Protein AF-F5L4N0-F1 (afdb_monomer_lite)

Foldseek 3Di:
DDDLVNLLVLLLVLLVQLVVLLVVDDLDPVPDDPVSVVSNVVSVVSNVVSVVVNVVVVVVDPDDDDPVSVVSVVVVVVCVVVSVVSVVSSVVSVVVVVVVVVVVVVVVVVVCVVVVVVVVPPPDDDPDD

Structure (mmCIF, N/CA/C/O backbone):
data_AF-F5L4N0-F1
#
_entry.id   AF-F5L4N0-F1
#
loop_
_atom_site.group_PDB
_atom_site.id
_atom_site.type_symbol
_atom_site.label_atom_id
_atom_site.label_alt_id
_atom_site.label_comp_id
_atom_site.label_asym_id
_atom_site.label_entity_id
_atom_site.label_seq_id
_atom_site.pdbx_PDB_ins_code
_atom_site.Cartn_x
_atom_site.Cartn_y
_atom_site.Cartn_z
_atom_site.occupancy
_atom_site.B_iso_or_equiv
_atom_site.auth_seq_id
_atom_site.auth_comp_id
_atom_site.auth_asym_id
_atom_site.auth_atom_id
_atom_site.pdbx_PDB_model_num
ATOM 1 N N . MET A 1 1 ? -17.301 14.533 11.222 1.00 64.00 1 MET A N 1
ATOM 2 C CA . MET A 1 1 ? -16.053 13.953 11.760 1.00 64.00 1 MET A CA 1
ATOM 3 C C . MET A 1 1 ? -16.085 12.481 11.392 1.00 64.00 1 MET A C 1
ATOM 5 O O . MET A 1 1 ? -17.089 11.857 11.709 1.00 64.00 1 MET A O 1
ATOM 9 N N . GLU A 1 2 ? -15.092 11.968 10.660 1.00 75.75 2 GLU A N 1
ATOM 10 C CA . GLU A 1 2 ? -15.005 10.523 10.372 1.00 75.75 2 GLU A CA 1
ATOM 11 C C . GLU A 1 2 ? -14.696 9.776 11.674 1.00 75.75 2 GLU A C 1
ATOM 13 O O . GLU A 1 2 ? -13.880 10.242 12.472 1.00 75.75 2 GLU A O 1
ATOM 18 N N . THR A 1 3 ? -15.352 8.642 11.911 1.00 87.38 3 THR A N 1
ATOM 19 C CA . THR A 1 3 ? -15.090 7.827 13.108 1.00 87.38 3 THR A CA 1
ATOM 20 C C . THR A 1 3 ? -13.859 6.940 12.912 1.00 87.38 3 THR A C 1
ATOM 22 O O . THR A 1 3 ? -13.486 6.598 11.787 1.00 87.38 3 THR A O 1
ATOM 25 N N . HIS A 1 4 ? -13.228 6.502 14.008 1.00 88.62 4 HIS A N 1
ATO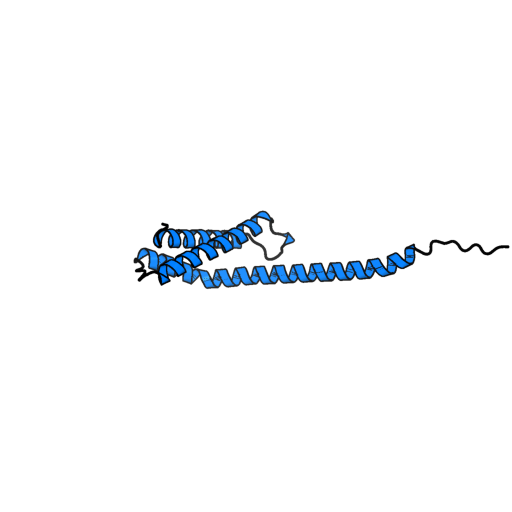M 26 C CA . HIS A 1 4 ? -12.106 5.559 13.925 1.00 88.62 4 HIS A CA 1
ATOM 27 C C . HIS A 1 4 ? -12.504 4.238 13.250 1.00 88.62 4 HIS A C 1
ATOM 29 O O . HIS A 1 4 ? -11.692 3.642 12.544 1.00 88.62 4 HIS A O 1
ATOM 35 N N . ARG A 1 5 ? -13.766 3.819 13.407 1.00 91.44 5 ARG A N 1
ATOM 36 C CA . ARG A 1 5 ? -14.333 2.634 12.754 1.00 91.44 5 ARG A CA 1
ATOM 37 C C . ARG A 1 5 ? -14.381 2.786 11.237 1.00 91.44 5 ARG A C 1
ATOM 39 O O . ARG A 1 5 ? -13.927 1.897 10.521 1.00 91.44 5 ARG A O 1
ATOM 46 N N . GLU A 1 6 ? -14.894 3.914 10.748 1.00 93.19 6 GLU A N 1
ATOM 47 C CA . GLU A 1 6 ? -14.953 4.223 9.312 1.00 93.19 6 GLU A CA 1
ATOM 48 C C . GLU A 1 6 ? -13.554 4.269 8.696 1.00 93.19 6 GLU A C 1
ATOM 50 O O . GLU A 1 6 ? -13.322 3.717 7.621 1.00 93.19 6 GLU A O 1
ATOM 55 N N . LEU A 1 7 ? -12.600 4.880 9.401 1.00 94.06 7 LEU A N 1
ATOM 56 C CA . LEU A 1 7 ? -11.213 4.935 8.956 1.00 94.06 7 LEU A CA 1
ATOM 57 C C . LEU A 1 7 ? -10.559 3.550 8.933 1.00 94.06 7 LEU A C 1
ATOM 59 O O . LEU A 1 7 ? -9.830 3.246 7.993 1.00 94.06 7 LEU A O 1
ATOM 63 N N . LEU A 1 8 ? -10.839 2.683 9.909 1.00 94.62 8 LEU A N 1
ATOM 64 C CA . LEU A 1 8 ? -10.318 1.316 9.911 1.00 94.62 8 LEU A CA 1
ATOM 65 C C . LEU A 1 8 ? -10.917 0.468 8.779 1.00 94.62 8 LEU A C 1
ATOM 67 O O . LEU A 1 8 ? -10.200 -0.288 8.125 1.00 94.62 8 LEU A O 1
ATOM 71 N N . GLN A 1 9 ? -12.216 0.612 8.512 1.00 94.88 9 GLN A N 1
ATOM 72 C CA . GLN A 1 9 ? -12.869 -0.047 7.377 1.00 94.88 9 GLN A CA 1
ATOM 73 C C . GLN A 1 9 ? -12.296 0.439 6.044 1.00 94.88 9 GLN A C 1
ATOM 75 O O . GLN A 1 9 ? -12.026 -0.371 5.156 1.00 94.88 9 GLN A O 1
ATOM 80 N N . ARG A 1 10 ? -12.055 1.749 5.917 1.00 95.88 10 ARG A N 1
ATOM 81 C CA . AR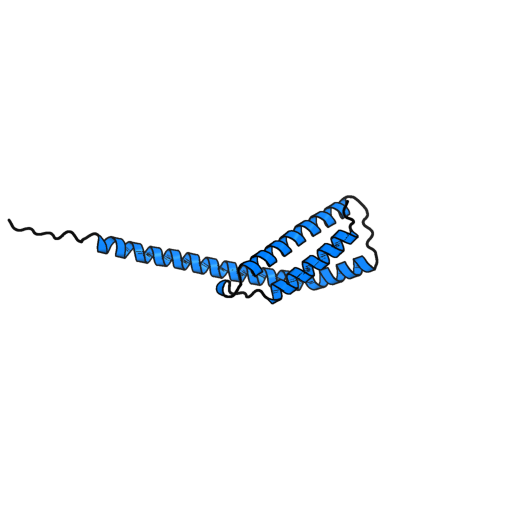G A 1 10 ? -11.395 2.326 4.744 1.00 95.88 10 ARG A CA 1
ATOM 82 C C . ARG A 1 10 ? -9.979 1.780 4.580 1.00 95.88 10 ARG A C 1
ATOM 84 O O . ARG A 1 10 ? -9.652 1.312 3.495 1.00 95.88 10 ARG A O 1
ATOM 91 N N . LEU A 1 11 ? -9.190 1.751 5.654 1.00 96.50 11 LEU A N 1
ATOM 92 C CA . LEU A 1 11 ? -7.838 1.191 5.652 1.00 96.50 11 LEU A CA 1
ATOM 93 C C . LEU A 1 11 ? -7.841 -0.267 5.176 1.00 96.50 11 LEU A C 1
ATOM 95 O O . LEU A 1 11 ? -6.990 -0.673 4.383 1.00 96.50 11 LEU A O 1
ATOM 99 N N . TYR A 1 12 ? -8.812 -1.058 5.634 1.00 95.81 12 TYR A N 1
ATOM 100 C CA . TYR A 1 12 ? -8.995 -2.433 5.184 1.00 95.81 12 TYR A CA 1
ATOM 101 C C . TYR A 1 12 ? -9.319 -2.519 3.688 1.00 95.81 12 TYR A C 1
ATOM 103 O O . TYR A 1 12 ? -8.646 -3.250 2.963 1.00 95.81 12 TYR A O 1
ATOM 111 N N . ALA A 1 13 ? -10.284 -1.734 3.205 1.00 95.56 13 ALA A N 1
ATOM 112 C CA . ALA A 1 13 ? -10.661 -1.706 1.793 1.00 95.56 13 ALA A CA 1
ATOM 113 C C . ALA A 1 13 ? -9.503 -1.258 0.880 1.00 95.56 13 ALA A C 1
ATOM 115 O O . ALA A 1 13 ? -9.250 -1.880 -0.152 1.00 95.56 13 ALA A O 1
ATOM 116 N N . GLU A 1 14 ? -8.761 -0.222 1.277 1.00 96.44 14 GLU A N 1
ATOM 117 C CA . GLU A 1 14 ? -7.562 0.257 0.576 1.00 96.44 14 GLU A CA 1
ATOM 118 C C . GLU A 1 14 ? -6.484 -0.828 0.528 1.00 96.44 14 GLU A C 1
ATOM 120 O O . GLU A 1 14 ? -5.888 -1.071 -0.520 1.00 96.44 14 GLU A O 1
ATOM 125 N N . THR A 1 15 ? -6.285 -1.546 1.635 1.00 96.50 15 THR A N 1
ATOM 126 C CA . THR A 1 15 ? -5.329 -2.655 1.705 1.00 96.50 15 THR A CA 1
ATOM 127 C C . THR A 1 15 ? -5.740 -3.807 0.780 1.00 96.50 15 THR A C 1
ATOM 129 O O . THR A 1 15 ? -4.899 -4.316 0.041 1.00 96.50 15 THR A O 1
ATOM 132 N N . CYS A 1 16 ? -7.021 -4.188 0.739 1.00 94.56 16 CYS A N 1
ATOM 133 C CA . CYS A 1 16 ? -7.528 -5.184 -0.214 1.00 94.56 16 CYS A CA 1
ATOM 134 C C . CYS A 1 16 ? -7.296 -4.749 -1.667 1.00 94.56 16 CYS A C 1
ATOM 136 O O . CYS A 1 16 ? -6.758 -5.521 -2.460 1.00 94.56 16 CYS A O 1
ATOM 138 N N . ARG A 1 17 ? -7.610 -3.490 -1.992 1.00 94.94 17 ARG A N 1
ATOM 139 C CA . ARG A 1 17 ? -7.406 -2.933 -3.334 1.00 94.94 17 ARG A CA 1
ATOM 140 C C . ARG A 1 17 ? -5.938 -2.973 -3.757 1.00 94.94 17 ARG A C 1
ATOM 142 O O . ARG A 1 17 ? -5.644 -3.376 -4.879 1.00 94.94 17 ARG A O 1
ATOM 149 N N . ILE A 1 18 ? -5.017 -2.610 -2.862 1.00 95.75 18 ILE A N 1
ATOM 150 C CA . ILE A 1 18 ? -3.574 -2.695 -3.126 1.00 95.75 18 ILE A CA 1
ATOM 151 C C . ILE A 1 18 ? -3.174 -4.142 -3.412 1.00 95.75 18 ILE A C 1
ATOM 153 O O . ILE A 1 18 ? -2.456 -4.388 -4.376 1.00 95.75 18 ILE A O 1
ATOM 157 N N . ARG A 1 19 ? -3.650 -5.117 -2.628 1.00 94.75 19 ARG A N 1
ATOM 158 C CA . ARG A 1 19 ? -3.333 -6.540 -2.853 1.00 94.75 19 ARG A CA 1
ATOM 159 C C . ARG A 1 19 ? -3.809 -7.021 -4.225 1.00 94.75 19 ARG A C 1
ATOM 161 O O . ARG A 1 19 ? -3.040 -7.655 -4.950 1.00 94.75 19 ARG A O 1
ATOM 168 N N . GLU A 1 20 ? -5.040 -6.680 -4.600 1.00 92.44 20 GLU A N 1
ATOM 169 C CA . GLU A 1 20 ? -5.612 -7.003 -5.913 1.00 92.44 20 GLU A CA 1
ATOM 170 C C . GLU A 1 20 ? -4.822 -6.363 -7.060 1.00 92.44 20 GLU A C 1
ATOM 172 O O . GLU A 1 20 ? -4.517 -7.017 -8.057 1.00 92.44 20 GLU A O 1
ATOM 177 N N . GLN A 1 21 ? -4.452 -5.090 -6.921 1.00 92.12 21 GLN A N 1
ATOM 178 C CA . GLN A 1 21 ? -3.672 -4.376 -7.930 1.00 92.12 21 GLN A CA 1
ATOM 179 C C . GLN A 1 21 ? -2.262 -4.934 -8.043 1.00 92.12 21 GLN A C 1
ATOM 181 O O . GLN A 1 21 ? -1.805 -5.203 -9.151 1.00 92.12 21 GLN A O 1
ATOM 186 N N . LEU A 1 22 ? -1.596 -5.187 -6.914 1.00 92.56 22 LEU A N 1
ATOM 187 C CA . LEU A 1 22 ? -0.282 -5.809 -6.908 1.00 92.56 22 LEU A CA 1
ATOM 188 C C . LEU A 1 22 ? -0.333 -7.131 -7.668 1.00 92.56 22 LEU A C 1
ATOM 190 O O . LEU A 1 22 ? 0.562 -7.382 -8.463 1.00 92.56 22 LEU A O 1
ATOM 194 N N . ALA A 1 23 ? -1.374 -7.964 -7.504 1.00 90.12 23 ALA A N 1
ATOM 195 C CA . ALA A 1 23 ? -1.514 -9.242 -8.224 1.00 90.12 23 ALA A CA 1
ATOM 196 C C . ALA A 1 23 ? -1.473 -9.096 -9.756 1.00 90.12 23 ALA A C 1
ATOM 198 O O . ALA A 1 23 ? -1.134 -10.050 -10.450 1.00 90.12 23 ALA A O 1
ATOM 199 N N . ARG A 1 24 ? -1.758 -7.898 -10.271 1.00 90.06 24 ARG A N 1
ATOM 200 C CA . ARG A 1 24 ? -1.800 -7.575 -11.700 1.00 90.06 24 ARG A CA 1
ATOM 201 C C . ARG A 1 24 ? -0.561 -6.832 -12.202 1.00 90.06 24 ARG A C 1
ATOM 203 O O . ARG A 1 24 ? -0.380 -6.750 -13.412 1.00 90.06 24 ARG A O 1
ATOM 210 N N . VAL A 1 25 ? 0.270 -6.289 -11.310 1.00 92.25 25 VAL A N 1
ATOM 211 C CA . VAL A 1 25 ? 1.488 -5.556 -11.680 1.00 92.25 25 VAL A CA 1
ATOM 212 C C . VAL A 1 25 ? 2.654 -6.526 -11.865 1.00 92.25 25 VAL A C 1
ATOM 214 O O . VAL A 1 25 ? 2.975 -7.326 -10.986 1.00 92.25 25 VAL A O 1
ATOM 217 N N . HIS A 1 26 ? 3.303 -6.428 -13.020 1.00 92.38 26 HIS A N 1
ATOM 218 C CA . HIS A 1 26 ? 4.516 -7.148 -13.375 1.00 92.38 26 HIS A CA 1
ATOM 219 C C . HIS A 1 26 ? 5.761 -6.355 -12.950 1.00 92.38 26 HIS A C 1
ATOM 221 O O . HIS A 1 26 ? 5.776 -5.127 -12.976 1.00 92.38 26 HIS A O 1
ATOM 227 N N . GLU A 1 27 ? 6.863 -7.038 -12.652 1.00 89.94 27 GLU A N 1
ATOM 228 C CA . GLU A 1 27 ? 8.151 -6.391 -12.331 1.00 89.94 27 GLU A CA 1
ATOM 229 C C . GLU A 1 27 ? 8.815 -5.702 -13.538 1.00 89.94 27 GLU A C 1
ATOM 231 O O . GLU A 1 27 ? 9.781 -4.959 -13.390 1.00 89.94 27 GLU A O 1
ATOM 236 N N . ASP A 1 28 ? 8.291 -5.938 -14.742 1.00 89.31 28 ASP A N 1
ATOM 237 C CA . ASP A 1 28 ? 8.792 -5.348 -15.982 1.00 89.31 28 ASP A CA 1
ATOM 238 C C . ASP A 1 28 ? 7.885 -4.185 -16.364 1.00 89.31 28 ASP A C 1
ATOM 240 O O . ASP A 1 28 ? 6.728 -4.407 -16.724 1.00 89.31 28 ASP A O 1
ATOM 244 N N . MET A 1 29 ? 8.412 -2.960 -16.305 1.00 86.88 29 MET A N 1
ATOM 245 C CA . MET A 1 29 ? 7.661 -1.737 -16.596 1.00 86.88 29 MET A CA 1
ATOM 246 C C . MET A 1 29 ? 6.978 -1.778 -17.966 1.00 86.88 29 MET A C 1
ATOM 248 O O . MET A 1 29 ? 5.866 -1.279 -18.094 1.00 86.88 29 MET A O 1
ATOM 252 N N . ASN A 1 30 ? 7.589 -2.419 -18.969 1.00 88.12 30 ASN A N 1
ATOM 253 C CA . ASN A 1 30 ? 7.039 -2.469 -20.330 1.00 88.12 30 ASN A CA 1
ATOM 254 C C . ASN A 1 30 ? 5.827 -3.402 -20.469 1.00 88.12 30 ASN A C 1
ATOM 256 O O . ASN A 1 30 ? 5.155 -3.386 -21.497 1.00 88.12 30 ASN A O 1
ATOM 260 N N . ARG A 1 31 ? 5.574 -4.249 -19.466 1.00 91.19 31 ARG A N 1
ATOM 261 C CA . ARG A 1 31 ? 4.447 -5.193 -19.443 1.00 91.19 31 ARG A CA 1
ATOM 262 C C . ARG A 1 31 ? 3.269 -4.692 -18.618 1.00 91.19 31 ARG A C 1
ATOM 264 O O . ARG A 1 31 ? 2.263 -5.389 -18.524 1.00 91.19 31 ARG A O 1
ATOM 271 N N . ASN A 1 32 ? 3.400 -3.520 -18.008 1.00 91.19 32 ASN A N 1
ATOM 272 C CA . ASN A 1 32 ? 2.339 -2.919 -17.223 1.00 91.19 32 ASN A CA 1
ATOM 273 C C . ASN A 1 32 ? 1.555 -1.912 -18.057 1.00 91.19 32 ASN A C 1
ATOM 275 O O . ASN A 1 32 ? 2.133 -1.116 -18.793 1.00 91.19 32 ASN A O 1
ATOM 279 N N . ASP A 1 33 ? 0.239 -1.914 -17.873 1.00 89.75 33 ASP A N 1
ATOM 280 C CA . ASP A 1 33 ? -0.600 -0.785 -18.258 1.00 89.75 33 ASP A CA 1
ATOM 281 C C . ASP A 1 33 ? -0.294 0.391 -17.305 1.00 89.75 33 ASP A C 1
ATOM 283 O O . ASP A 1 33 ? -0.413 0.212 -16.083 1.00 89.75 33 ASP A O 1
ATOM 287 N N . PRO A 1 34 ? 0.098 1.578 -17.815 1.00 89.44 34 PRO A N 1
ATOM 288 C CA . PRO A 1 34 ? 0.339 2.761 -16.992 1.00 89.44 34 PRO A CA 1
ATOM 289 C C . PRO A 1 34 ? -0.809 3.065 -16.026 1.00 89.44 34 PRO A C 1
ATOM 291 O O . PRO A 1 34 ? -0.559 3.375 -14.861 1.00 89.44 34 PRO A O 1
ATOM 294 N N . ALA A 1 35 ? -2.059 2.869 -16.458 1.00 90.19 35 ALA A N 1
ATOM 295 C CA . ALA A 1 35 ? -3.226 3.118 -15.622 1.00 90.19 35 ALA A CA 1
ATOM 296 C C . ALA A 1 35 ? -3.260 2.202 -14.387 1.00 90.19 35 ALA A C 1
ATOM 298 O O . ALA A 1 35 ? -3.699 2.618 -13.318 1.00 90.19 35 ALA A O 1
ATOM 299 N N . VAL A 1 36 ? -2.775 0.960 -14.490 1.00 88.50 36 VAL A N 1
ATOM 300 C CA . VAL A 1 36 ? -2.722 0.028 -13.349 1.00 88.50 36 VAL A CA 1
ATOM 301 C C . VAL A 1 36 ? -1.672 0.475 -12.331 1.00 88.50 36 VAL A C 1
ATOM 303 O O . VAL A 1 36 ? -1.920 0.403 -11.127 1.00 88.50 36 VAL A O 1
ATOM 306 N N . VAL A 1 37 ? -0.522 0.967 -12.798 1.00 90.44 37 VAL A N 1
ATOM 307 C CA . VAL A 1 37 ? 0.551 1.471 -11.926 1.00 90.44 37 VAL A CA 1
ATOM 308 C C . VAL A 1 37 ? 0.114 2.752 -11.214 1.00 90.44 37 VAL A C 1
ATOM 310 O O . VAL A 1 37 ? 0.286 2.861 -10.001 1.00 90.44 37 VAL A O 1
ATOM 313 N N . GLU A 1 38 ? -0.522 3.681 -11.930 1.00 91.56 38 GLU A N 1
ATOM 314 C CA . GLU A 1 38 ? -1.081 4.909 -11.350 1.00 91.56 38 GLU A CA 1
ATOM 315 C C . GLU A 1 38 ? -2.161 4.605 -10.307 1.00 91.56 38 GLU A C 1
ATOM 317 O O . GLU A 1 38 ? -2.166 5.174 -9.216 1.00 91.56 38 GLU A O 1
ATOM 322 N N . GLN A 1 39 ? -3.057 3.659 -10.598 1.00 91.81 39 GLN A N 1
ATOM 323 C CA . GLN A 1 39 ? -4.087 3.255 -9.646 1.00 91.81 39 GLN A CA 1
ATOM 324 C C . GLN A 1 39 ? -3.509 2.569 -8.402 1.00 91.81 39 GLN A C 1
ATOM 326 O O . GLN A 1 39 ? -4.091 2.716 -7.325 1.00 91.81 39 GLN A O 1
ATOM 331 N N . LEU A 1 40 ? -2.413 1.811 -8.535 1.00 93.44 40 LEU A N 1
ATOM 332 C CA . LEU A 1 40 ? -1.694 1.232 -7.397 1.00 93.44 40 LEU A CA 1
ATOM 333 C C . LEU A 1 40 ? -1.065 2.332 -6.541 1.00 93.44 40 LEU A C 1
ATOM 335 O O . LEU A 1 40 ? -1.227 2.324 -5.321 1.00 93.44 40 LEU A O 1
ATOM 339 N N . GLN A 1 41 ? -0.398 3.298 -7.171 1.00 92.31 41 GLN A N 1
ATOM 340 C CA . GLN A 1 41 ? 0.189 4.435 -6.470 1.00 92.31 41 GLN A CA 1
ATOM 341 C C . GLN A 1 41 ? -0.879 5.227 -5.705 1.00 92.31 41 GLN A C 1
ATOM 343 O O . GLN A 1 41 ? -0.733 5.440 -4.502 1.00 92.31 41 GLN A O 1
ATOM 348 N N . ALA A 1 42 ? -1.989 5.575 -6.360 1.00 93.88 42 ALA A N 1
ATOM 349 C CA . ALA A 1 42 ? -3.091 6.295 -5.726 1.00 93.88 42 ALA A CA 1
ATOM 350 C C . ALA A 1 42 ? -3.679 5.527 -4.527 1.00 93.88 42 ALA A C 1
ATOM 352 O O . ALA A 1 42 ? -4.016 6.129 -3.508 1.00 93.88 42 ALA A O 1
ATOM 353 N N . ALA A 1 43 ? -3.784 4.195 -4.616 1.00 93.75 43 ALA A N 1
ATOM 354 C CA . ALA A 1 43 ? -4.268 3.371 -3.511 1.00 93.75 43 ALA A CA 1
ATOM 355 C C . ALA A 1 43 ? -3.285 3.345 -2.325 1.00 93.75 43 ALA A C 1
ATOM 357 O O . ALA A 1 43 ? -3.714 3.449 -1.175 1.00 93.75 43 ALA A O 1
ATOM 358 N N . VAL A 1 44 ? -1.976 3.256 -2.589 1.00 94.94 44 VAL A N 1
ATOM 359 C CA . VAL A 1 44 ? -0.926 3.319 -1.555 1.00 94.94 44 VAL A CA 1
ATOM 360 C C . VAL A 1 44 ? -0.910 4.686 -0.867 1.00 94.94 44 VAL A C 1
ATOM 362 O O . VAL A 1 44 ? -0.836 4.758 0.361 1.00 94.94 44 VAL A O 1
ATOM 365 N N . GLU A 1 45 ? -1.031 5.771 -1.630 1.00 96.31 45 GLU A N 1
ATOM 366 C CA . GLU A 1 45 ? -1.106 7.127 -1.083 1.00 96.31 45 GLU A CA 1
ATOM 367 C C . GLU A 1 45 ? -2.361 7.313 -0.224 1.00 96.31 45 GLU A C 1
ATOM 369 O O . GLU A 1 45 ? -2.262 7.787 0.909 1.00 96.31 45 GLU A O 1
ATOM 374 N N . ALA A 1 46 ? -3.537 6.899 -0.708 1.00 95.25 46 ALA A N 1
ATOM 375 C CA . ALA A 1 46 ? -4.785 6.954 0.058 1.00 95.25 46 ALA A CA 1
ATOM 376 C C . ALA A 1 46 ? -4.663 6.203 1.395 1.00 95.25 46 ALA A C 1
ATOM 378 O O . ALA A 1 46 ? -4.975 6.762 2.449 1.00 95.25 46 ALA A O 1
ATOM 379 N N . ARG A 1 47 ? -4.071 4.999 1.365 1.00 96.56 47 ARG A N 1
ATOM 380 C CA . ARG A 1 47 ? -3.761 4.214 2.565 1.00 96.56 47 ARG A CA 1
ATOM 381 C C . ARG A 1 47 ? -2.901 4.987 3.563 1.00 96.56 47 ARG A C 1
ATOM 383 O O . ARG A 1 47 ? -3.206 4.998 4.755 1.00 96.56 47 ARG A O 1
ATOM 390 N N . GLY A 1 48 ? -1.846 5.649 3.088 1.00 95.94 48 GLY A N 1
ATOM 391 C CA . GLY A 1 48 ? -0.972 6.479 3.921 1.00 95.94 48 GLY A CA 1
ATOM 392 C C . GLY A 1 48 ? -1.725 7.614 4.621 1.00 95.94 48 GLY A C 1
ATOM 393 O O . GLY A 1 48 ? -1.562 7.814 5.826 1.00 95.94 48 GLY A O 1
ATOM 394 N N . HIS A 1 49 ? -2.617 8.303 3.904 1.00 96.50 49 HIS A N 1
ATOM 395 C CA . HIS A 1 49 ? -3.460 9.352 4.486 1.00 96.50 49 HIS A CA 1
ATOM 396 C C . HIS A 1 49 ? -4.424 8.800 5.546 1.00 96.50 49 HIS A C 1
ATOM 398 O O . HIS A 1 49 ? -4.592 9.410 6.604 1.00 96.50 49 HIS A O 1
ATOM 404 N N . THR A 1 50 ? -5.045 7.644 5.296 1.00 96.12 50 THR A N 1
ATOM 405 C CA . THR A 1 50 ? -5.946 6.993 6.259 1.00 96.12 50 THR A CA 1
ATOM 406 C C . THR A 1 50 ? -5.202 6.576 7.532 1.00 96.12 50 THR A C 1
ATOM 408 O O . THR A 1 50 ? -5.699 6.813 8.635 1.00 96.12 50 THR A O 1
ATOM 411 N N . ILE A 1 51 ? -3.986 6.030 7.407 1.00 94.88 51 ILE A N 1
ATOM 412 C CA . ILE A 1 51 ? -3.127 5.693 8.556 1.00 94.88 51 ILE A CA 1
ATOM 413 C C . ILE A 1 51 ? -2.797 6.943 9.375 1.00 94.88 51 ILE A C 1
ATOM 415 O O . ILE A 1 51 ? -2.946 6.916 10.595 1.00 94.88 51 I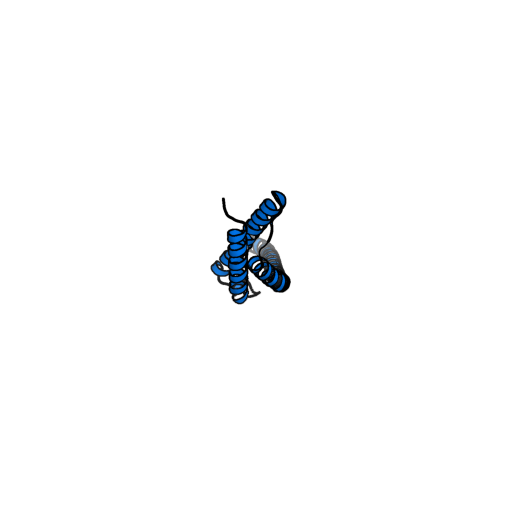LE A O 1
ATOM 419 N N . ALA A 1 52 ? -2.406 8.044 8.727 1.00 95.06 52 ALA A N 1
ATOM 420 C CA . ALA A 1 52 ? -2.094 9.292 9.422 1.00 95.06 52 ALA A CA 1
ATOM 421 C C . ALA A 1 52 ? -3.303 9.825 10.214 1.00 95.06 52 ALA A C 1
ATOM 423 O O . ALA A 1 52 ? -3.168 10.218 11.372 1.00 95.06 52 ALA A O 1
ATOM 424 N N . LYS A 1 53 ? -4.510 9.766 9.635 1.00 93.44 53 LYS A N 1
ATOM 425 C CA . LYS A 1 53 ? -5.749 10.136 10.341 1.00 93.44 53 LYS A CA 1
ATOM 426 C C . LYS A 1 53 ? -6.014 9.247 11.561 1.00 93.44 53 LYS A C 1
ATOM 428 O O . LYS A 1 53 ? -6.346 9.765 12.623 1.00 93.44 53 LYS A O 1
ATOM 433 N N . LEU A 1 54 ? -5.853 7.927 11.425 1.00 91.75 54 LEU A N 1
ATOM 434 C CA . LEU A 1 54 ? -6.011 6.980 12.538 1.00 91.75 54 LEU A CA 1
ATOM 435 C C . LEU A 1 54 ? -4.999 7.239 13.660 1.00 91.75 54 LEU A C 1
ATOM 437 O O . LEU A 1 54 ? -5.362 7.184 14.833 1.00 91.75 54 LEU A O 1
ATOM 441 N N . GLN A 1 55 ? -3.750 7.552 13.308 1.00 91.38 55 GLN A N 1
ATOM 442 C CA . GLN A 1 55 ? -2.701 7.897 14.269 1.00 91.38 55 GLN A CA 1
ATOM 443 C C . GLN A 1 55 ? -3.032 9.179 15.039 1.00 91.38 55 GLN A C 1
ATOM 445 O O . GLN A 1 55 ? -2.879 9.197 16.258 1.00 91.38 55 GLN A O 1
ATOM 450 N N . ASN A 1 56 ? -3.537 10.212 14.360 1.00 91.00 56 ASN A N 1
ATOM 451 C CA . ASN A 1 56 ? -3.949 11.458 15.011 1.00 91.00 56 ASN A CA 1
ATOM 452 C C . ASN A 1 56 ? -5.097 11.219 16.002 1.00 91.00 56 ASN A C 1
ATOM 454 O O . ASN A 1 56 ? -4.989 11.608 17.161 1.00 91.00 56 ASN A O 1
ATOM 458 N N . LEU A 1 57 ? -6.141 10.481 15.600 1.00 88.06 57 LEU A N 1
ATOM 459 C CA . LEU A 1 57 ? -7.241 10.135 16.510 1.00 88.06 57 LEU A CA 1
ATOM 460 C C . LEU A 1 57 ? -6.756 9.346 17.733 1.00 88.06 57 LEU A C 1
ATOM 462 O O . LEU A 1 57 ? -7.252 9.550 18.839 1.00 88.06 57 LEU A O 1
ATOM 466 N N . GLN A 1 58 ? -5.782 8.448 17.553 1.00 86.50 58 GLN A N 1
ATOM 467 C CA . GLN A 1 58 ? -5.203 7.678 18.655 1.00 86.50 58 GLN A CA 1
ATOM 468 C C . GLN A 1 58 ? -4.404 8.557 19.632 1.00 86.50 58 GLN A C 1
ATOM 470 O O . GLN A 1 58 ? -4.316 8.228 20.813 1.00 86.50 58 GLN A O 1
ATOM 475 N N . GLN A 1 59 ? -3.813 9.657 19.164 1.00 86.19 59 GLN A N 1
ATOM 476 C CA . GLN A 1 59 ? -3.113 10.620 20.020 1.00 86.19 59 GLN A CA 1
ATOM 477 C C . GLN A 1 59 ? -4.084 11.551 20.762 1.00 86.19 59 GLN A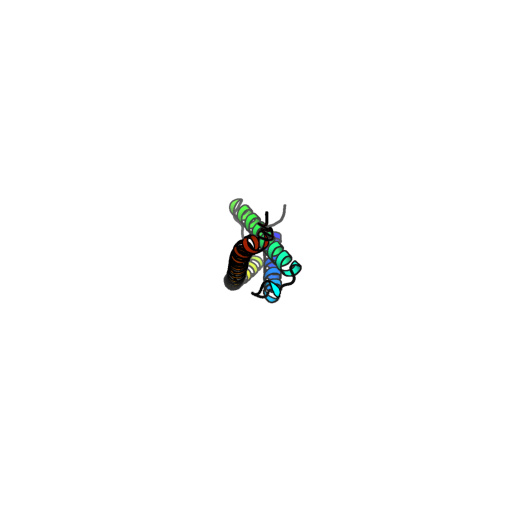 C 1
ATOM 479 O O . GLN A 1 59 ? -3.796 11.963 21.883 1.00 86.19 59 GLN A O 1
ATOM 484 N N . GLU A 1 60 ? -5.237 11.855 20.161 1.00 83.44 60 GLU A N 1
ATOM 485 C CA . GLU A 1 60 ? -6.266 12.747 20.714 1.00 83.44 60 GLU A CA 1
ATOM 486 C C . GLU A 1 60 ? -7.106 12.111 21.841 1.00 83.44 60 GLU A C 1
ATOM 488 O O . GLU A 1 60 ? -7.804 12.824 22.564 1.00 83.44 60 GLU A O 1
ATOM 493 N N . GLY A 1 61 ? -7.036 10.791 22.050 1.00 77.38 61 GLY A N 1
ATOM 494 C CA . GLY A 1 61 ? -7.743 10.135 23.150 1.00 77.38 61 GLY A CA 1
ATOM 495 C C . GLY A 1 61 ? -7.493 8.633 23.285 1.00 77.38 61 GLY A C 1
ATOM 496 O O . GLY A 1 61 ? -6.873 7.991 22.441 1.00 77.38 61 GLY A O 1
ATOM 497 N N . SER A 1 62 ? -8.009 8.049 24.373 1.00 63.06 62 SER A N 1
ATOM 498 C CA . SER A 1 62 ? -7.956 6.600 24.610 1.00 63.06 62 SER A CA 1
ATOM 499 C C . SER A 1 62 ? -8.898 5.876 23.648 1.00 63.06 62 SER A C 1
ATOM 501 O O . SER A 1 62 ? -10.096 5.729 23.891 1.00 63.06 62 SER A O 1
ATOM 503 N N . LEU A 1 63 ? -8.344 5.466 22.514 1.00 78.00 63 LEU A N 1
ATOM 504 C CA . LEU A 1 63 ? -9.064 4.793 21.448 1.00 78.00 63 LEU A CA 1
ATOM 505 C C . LEU A 1 63 ? -9.255 3.314 21.816 1.00 78.00 63 LEU A C 1
ATOM 507 O O . LEU A 1 63 ? -8.327 2.504 21.760 1.00 78.00 63 LEU A O 1
ATOM 511 N N . ALA A 1 64 ? -10.466 2.969 22.252 1.00 83.69 64 ALA A N 1
ATOM 512 C CA . ALA A 1 64 ? -10.816 1.615 22.657 1.00 83.69 64 ALA A CA 1
ATOM 513 C C . ALA A 1 64 ? -11.353 0.816 21.463 1.00 83.69 64 ALA A C 1
ATOM 515 O O . ALA A 1 64 ? -12.526 0.917 21.108 1.00 83.69 64 ALA A O 1
ATOM 516 N N . TRP A 1 65 ? -10.494 -0.009 20.865 1.00 88.62 65 TRP A N 1
ATOM 517 C CA . TRP A 1 65 ? -10.892 -0.909 19.784 1.00 88.62 65 TRP A CA 1
ATOM 518 C C . TRP A 1 65 ? -11.884 -1.971 20.267 1.00 88.62 65 TRP A C 1
ATOM 520 O O . TRP A 1 65 ? -11.632 -2.689 21.245 1.00 88.62 65 TRP A O 1
ATOM 530 N N . THR A 1 66 ? -12.978 -2.116 19.532 1.00 91.50 66 THR A N 1
ATOM 531 C CA . THR A 1 66 ? -13.943 -3.211 19.674 1.00 91.50 66 THR A CA 1
ATOM 532 C C . THR A 1 66 ? -13.340 -4.550 19.226 1.00 91.50 66 THR A C 1
ATOM 534 O O . THR A 1 66 ? -12.258 -4.600 18.637 1.00 91.50 66 THR A O 1
ATOM 537 N N . GLY A 1 67 ? -14.024 -5.664 19.512 1.00 91.00 67 GLY A N 1
ATOM 538 C CA . GLY A 1 67 ? -13.588 -6.999 19.074 1.00 91.00 67 GLY A CA 1
ATOM 539 C C . GLY A 1 67 ? -13.435 -7.101 17.552 1.00 91.00 67 GLY A C 1
ATOM 540 O O . GLY A 1 67 ? -12.371 -7.482 17.073 1.00 91.00 67 GLY A O 1
ATOM 541 N N . GLU A 1 68 ? -14.445 -6.652 16.803 1.00 90.25 68 GLU A N 1
ATOM 542 C CA . GLU A 1 68 ? -14.429 -6.631 15.331 1.00 90.25 68 GLU A CA 1
ATOM 543 C C . GLU A 1 68 ? -13.268 -5.793 14.771 1.00 90.25 68 GLU A C 1
ATOM 545 O O . GLU A 1 68 ? -12.585 -6.187 13.827 1.00 90.25 68 GLU A O 1
ATOM 550 N N . GLU A 1 69 ? -13.003 -4.630 15.368 1.00 92.12 69 GLU A N 1
ATOM 551 C CA . GLU A 1 69 ? -11.910 -3.755 14.937 1.00 92.12 69 GLU A CA 1
ATOM 552 C C . GLU A 1 69 ? -10.539 -4.381 15.221 1.00 92.12 69 GLU A C 1
ATOM 554 O O . GLU A 1 69 ? -9.623 -4.278 14.405 1.00 92.12 69 GLU A O 1
ATOM 559 N N . LYS A 1 70 ? -10.392 -5.094 16.344 1.00 92.75 70 LYS A N 1
ATOM 560 C CA . LYS A 1 70 ? -9.168 -5.851 16.643 1.00 92.75 70 LYS A CA 1
ATOM 561 C C . LYS A 1 70 ? -8.931 -6.972 15.635 1.00 92.75 70 LYS A C 1
ATOM 563 O O . LYS A 1 70 ? -7.782 -7.193 15.259 1.00 92.75 70 LYS A O 1
ATOM 568 N N . GLU A 1 71 ? -9.981 -7.644 15.170 1.00 94.19 71 GLU A N 1
ATOM 569 C CA . GLU A 1 71 ? -9.868 -8.658 14.115 1.00 94.19 71 GLU A CA 1
ATOM 570 C C . GLU A 1 71 ? -9.422 -8.047 12.782 1.00 94.19 71 GLU A C 1
ATOM 572 O O . GLU A 1 71 ? -8.525 -8.583 12.127 1.00 94.19 71 GLU A O 1
ATOM 577 N N . LEU A 1 72 ? -9.982 -6.895 12.396 1.00 93.00 72 LEU A N 1
ATOM 578 C CA . LEU A 1 72 ? -9.538 -6.166 11.204 1.00 93.00 72 LEU A CA 1
ATOM 579 C C . LEU A 1 72 ? -8.067 -5.749 11.314 1.00 93.00 72 LEU A C 1
ATOM 581 O O . LEU A 1 72 ? -7.296 -5.963 10.378 1.00 93.00 72 LEU A O 1
ATOM 585 N N . LEU A 1 73 ? -7.653 -5.213 12.464 1.00 93.56 73 LEU A N 1
ATOM 586 C CA . LEU A 1 73 ? -6.256 -4.861 12.729 1.00 93.56 73 LEU A CA 1
ATOM 587 C C . LEU A 1 73 ? -5.329 -6.082 12.688 1.00 93.56 73 LEU A C 1
ATOM 589 O O . LEU A 1 73 ? -4.209 -5.974 12.190 1.00 93.56 73 LEU A O 1
ATOM 593 N N . ALA A 1 74 ? -5.775 -7.239 13.183 1.00 94.31 74 ALA A N 1
ATOM 594 C CA . ALA A 1 74 ? -5.007 -8.479 13.116 1.00 94.31 74 ALA A CA 1
ATOM 595 C C . ALA A 1 74 ? -4.789 -8.926 11.663 1.00 94.31 74 ALA A C 1
ATOM 597 O O . ALA A 1 74 ? -3.651 -9.190 11.281 1.00 94.31 74 ALA A O 1
ATOM 598 N N . ARG A 1 75 ? -5.840 -8.909 10.830 1.00 94.69 75 ARG A N 1
ATOM 599 C CA . ARG A 1 75 ? -5.733 -9.223 9.392 1.00 94.69 75 ARG A CA 1
ATOM 600 C C . ARG A 1 75 ? -4.811 -8.254 8.656 1.00 94.69 75 ARG A C 1
ATOM 602 O O . ARG A 1 75 ? -3.983 -8.671 7.856 1.00 94.69 75 ARG A O 1
ATOM 609 N N . LEU A 1 76 ? -4.928 -6.957 8.943 1.00 95.12 76 LEU A N 1
ATOM 610 C CA . LEU A 1 76 ? -4.045 -5.938 8.371 1.00 95.12 76 LEU A CA 1
ATOM 611 C C . LEU A 1 76 ? -2.577 -6.206 8.725 1.00 95.12 76 LEU A C 1
ATOM 613 O O . LEU A 1 76 ? -1.720 -6.157 7.849 1.00 95.12 76 LEU A O 1
ATOM 617 N N . ARG A 1 77 ? -2.293 -6.542 9.990 1.00 95.06 77 ARG A N 1
ATOM 618 C CA . ARG A 1 77 ? -0.939 -6.892 10.447 1.00 95.06 77 ARG A CA 1
ATOM 619 C C . ARG A 1 77 ? -0.399 -8.157 9.795 1.00 95.06 77 ARG A C 1
ATOM 621 O O . ARG A 1 77 ? 0.795 -8.221 9.536 1.00 95.06 77 ARG A O 1
ATOM 628 N N . GLU A 1 78 ? -1.252 -9.143 9.544 1.00 96.00 78 GLU A N 1
ATOM 629 C CA . GLU A 1 78 ? -0.870 -10.381 8.863 1.00 96.00 78 GLU A CA 1
ATOM 630 C C . GLU A 1 78 ? -0.446 -10.127 7.408 1.00 96.00 78 GLU A C 1
ATOM 632 O O . GLU A 1 78 ? 0.512 -10.729 6.932 1.00 96.00 78 GLU A O 1
ATOM 637 N N . TRP A 1 79 ? -1.115 -9.205 6.710 1.00 94.44 79 TRP A N 1
ATOM 638 C CA . TRP A 1 79 ? -0.816 -8.895 5.306 1.00 94.44 79 TRP A CA 1
ATOM 639 C C . TRP A 1 79 ? 0.330 -7.900 5.112 1.00 94.44 79 TRP A C 1
ATOM 641 O O . TRP A 1 79 ? 0.917 -7.849 4.031 1.00 94.44 79 TRP A O 1
ATOM 651 N N . GLU A 1 80 ? 0.659 -7.108 6.134 1.00 93.50 80 GLU A N 1
ATOM 652 C CA . GLU A 1 80 ? 1.671 -6.050 6.053 1.00 93.50 80 GLU A CA 1
ATOM 653 C C . GLU A 1 80 ? 3.050 -6.538 5.562 1.00 93.50 80 GLU A C 1
ATOM 655 O O . GLU A 1 80 ? 3.630 -5.875 4.697 1.00 93.50 80 GLU A O 1
ATOM 660 N N . PRO A 1 81 ? 3.599 -7.678 6.038 1.00 94.44 81 PRO A N 1
ATOM 661 C CA . PRO A 1 81 ? 4.903 -8.154 5.583 1.00 94.44 81 PRO A CA 1
ATOM 662 C C . PRO A 1 81 ? 4.912 -8.506 4.092 1.00 94.44 81 PRO A C 1
ATOM 664 O O . PRO A 1 81 ? 5.817 -8.090 3.372 1.00 94.44 81 PRO A O 1
ATOM 667 N N . GLU A 1 82 ? 3.888 -9.224 3.619 1.00 93.56 82 GLU A N 1
ATOM 668 C CA . GLU A 1 82 ? 3.753 -9.620 2.211 1.00 93.56 82 GLU A CA 1
ATOM 669 C C . GLU A 1 82 ? 3.616 -8.388 1.305 1.00 93.56 82 GLU A C 1
ATOM 671 O O . GLU A 1 82 ? 4.289 -8.274 0.279 1.00 93.56 82 GLU A O 1
ATOM 676 N N . LEU A 1 83 ? 2.775 -7.434 1.712 1.00 93.62 83 LEU A N 1
ATOM 677 C CA . LEU A 1 83 ? 2.570 -6.174 1.002 1.00 93.62 83 LEU A CA 1
ATOM 678 C C . LEU A 1 83 ? 3.864 -5.376 0.864 1.00 93.62 83 LEU A C 1
ATOM 680 O O . LEU A 1 83 ? 4.201 -4.932 -0.236 1.00 93.62 83 LEU A O 1
ATOM 684 N N . ASN A 1 84 ? 4.591 -5.213 1.969 1.00 93.31 84 ASN A N 1
ATOM 685 C CA . ASN A 1 84 ? 5.829 -4.444 1.990 1.00 93.31 84 ASN A CA 1
ATOM 686 C C . ASN A 1 84 ? 6.918 -5.093 1.143 1.00 93.31 84 ASN A C 1
ATOM 688 O O . ASN A 1 84 ? 7.590 -4.393 0.383 1.00 93.31 84 ASN A O 1
ATOM 692 N N . GLU A 1 85 ? 7.068 -6.415 1.223 1.00 94.69 85 GLU A N 1
ATOM 693 C CA . GLU A 1 85 ? 8.045 -7.131 0.405 1.00 94.69 85 GLU A CA 1
ATOM 694 C C . GLU A 1 85 ? 7.741 -6.960 -1.084 1.00 94.69 85 GLU A C 1
ATOM 696 O O . GLU A 1 85 ? 8.620 -6.643 -1.889 1.00 94.69 85 GLU A O 1
ATOM 701 N N . ARG A 1 86 ? 6.467 -7.071 -1.461 1.00 93.88 86 ARG A N 1
ATOM 702 C CA . ARG A 1 86 ? 6.065 -6.975 -2.860 1.00 93.88 86 ARG A CA 1
ATOM 703 C C . ARG A 1 86 ? 6.204 -5.568 -3.432 1.00 93.88 86 ARG A C 1
ATOM 705 O O . ARG A 1 86 ? 6.710 -5.410 -4.544 1.00 93.88 86 ARG A O 1
ATOM 712 N N . LEU A 1 87 ? 5.812 -4.545 -2.672 1.00 93.38 87 LEU A N 1
ATOM 713 C CA . LEU A 1 87 ? 6.032 -3.143 -3.042 1.00 93.38 87 LEU A CA 1
ATOM 714 C C . LEU A 1 87 ? 7.528 -2.838 -3.189 1.00 93.38 87 LEU A C 1
ATOM 716 O O . LEU A 1 87 ? 7.938 -2.185 -4.151 1.00 93.38 87 LEU A O 1
ATOM 720 N N . ARG A 1 88 ? 8.359 -3.357 -2.278 1.00 93.81 88 ARG A N 1
ATOM 721 C CA . ARG A 1 88 ? 9.815 -3.192 -2.325 1.00 93.81 88 ARG A CA 1
ATOM 722 C C . ARG A 1 88 ? 10.441 -3.884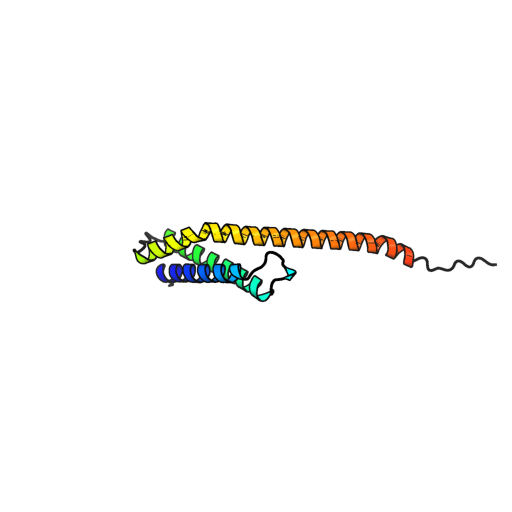 -3.534 1.00 93.81 88 ARG A C 1
ATOM 724 O O . ARG A 1 88 ? 11.328 -3.292 -4.158 1.00 93.81 88 ARG A O 1
ATOM 731 N N . SER A 1 89 ? 9.992 -5.092 -3.882 1.00 93.31 89 SER A N 1
ATOM 732 C CA . SER A 1 89 ? 10.455 -5.791 -5.088 1.00 93.31 89 SER A CA 1
ATOM 733 C C . SER A 1 89 ? 10.154 -4.967 -6.340 1.00 93.31 89 SER A C 1
ATOM 735 O O . SER A 1 89 ? 11.069 -4.649 -7.104 1.00 93.31 89 SER A O 1
ATOM 737 N N . LEU A 1 90 ? 8.904 -4.512 -6.497 1.00 92.69 90 LEU A N 1
ATOM 738 C CA . LEU A 1 90 ? 8.486 -3.692 -7.639 1.00 92.69 90 LEU A CA 1
ATOM 739 C C . LEU A 1 90 ? 9.294 -2.398 -7.747 1.00 92.69 90 LEU A C 1
ATOM 741 O O . LEU A 1 90 ? 9.819 -2.086 -8.816 1.00 92.69 90 LEU A O 1
ATOM 745 N N . TYR A 1 91 ? 9.462 -1.680 -6.635 1.00 91.12 91 TYR A N 1
ATOM 746 C CA . TYR A 1 91 ? 10.272 -0.464 -6.604 1.00 91.12 91 TYR A CA 1
ATOM 747 C C . TYR A 1 91 ? 11.714 -0.733 -7.052 1.00 91.12 91 TYR A C 1
ATOM 749 O O . TYR A 1 91 ? 12.265 -0.011 -7.886 1.00 91.12 91 TYR A O 1
ATOM 757 N N . THR A 1 92 ? 12.320 -1.805 -6.540 1.00 92.81 92 THR A N 1
ATOM 758 C CA . THR A 1 92 ? 13.697 -2.185 -6.877 1.00 92.81 92 THR A CA 1
ATOM 759 C C . THR A 1 92 ? 13.827 -2.555 -8.356 1.00 92.81 92 THR A C 1
ATOM 761 O O . THR A 1 92 ? 14.778 -2.129 -9.019 1.00 92.81 92 THR A O 1
ATOM 764 N N . ALA A 1 93 ? 12.869 -3.310 -8.899 1.00 92.12 93 ALA A N 1
ATOM 765 C CA . ALA A 1 93 ? 12.843 -3.694 -10.305 1.00 92.12 93 ALA A CA 1
ATOM 766 C C . ALA A 1 93 ? 12.728 -2.465 -11.221 1.00 92.12 93 ALA A C 1
ATOM 768 O O . ALA A 1 93 ? 13.551 -2.290 -12.126 1.00 92.12 93 ALA A O 1
ATOM 769 N N . PHE A 1 94 ? 11.785 -1.566 -10.934 1.00 91.81 94 PHE A N 1
ATOM 770 C CA . PHE A 1 94 ? 11.567 -0.351 -11.721 1.00 91.81 94 PHE A CA 1
ATOM 771 C C . PHE A 1 94 ? 12.770 0.594 -11.655 1.00 91.81 94 PHE A C 1
ATOM 773 O O . PHE A 1 94 ? 13.246 1.068 -12.690 1.00 91.81 94 PHE A O 1
ATOM 780 N N . ALA A 1 95 ? 13.350 0.801 -10.468 1.00 91.12 95 ALA A N 1
ATOM 781 C CA . ALA A 1 95 ? 14.554 1.614 -10.304 1.00 91.12 95 ALA A CA 1
ATOM 782 C C . ALA A 1 95 ? 15.728 1.070 -11.138 1.00 91.12 95 ALA A C 1
ATOM 784 O O . ALA A 1 95 ? 16.425 1.825 -11.825 1.00 91.12 95 ALA A O 1
ATOM 785 N N . ARG A 1 96 ? 15.917 -0.256 -11.148 1.00 92.00 96 ARG A N 1
ATOM 786 C CA . ARG A 1 96 ? 16.959 -0.915 -11.946 1.00 92.00 96 ARG A CA 1
ATOM 787 C C . ARG A 1 96 ? 16.737 -0.737 -13.448 1.00 92.00 96 ARG A C 1
ATOM 789 O O . ARG A 1 96 ? 17.701 -0.536 -14.189 1.00 92.00 96 ARG A O 1
ATOM 796 N N . GLN A 1 97 ? 15.494 -0.822 -13.914 1.00 89.00 97 GLN A N 1
ATOM 797 C CA . GLN A 1 97 ? 15.157 -0.621 -15.325 1.00 89.00 97 GLN A CA 1
ATOM 798 C C . GLN A 1 97 ? 15.368 0.837 -15.762 1.00 89.00 97 GLN A C 1
ATOM 800 O O . GLN A 1 97 ? 15.985 1.072 -16.803 1.00 89.00 97 GLN A O 1
ATOM 805 N N . LEU A 1 98 ? 14.974 1.813 -14.939 1.00 88.38 98 LEU A N 1
ATOM 806 C CA . LEU A 1 98 ? 15.240 3.236 -15.187 1.00 88.38 98 LEU A CA 1
ATOM 807 C C . LEU A 1 98 ? 16.744 3.536 -15.247 1.00 88.38 98 LEU A C 1
ATOM 809 O O . LEU A 1 98 ? 17.200 4.258 -16.136 1.00 88.38 98 LEU A O 1
ATOM 813 N N . GLN A 1 99 ? 17.540 2.937 -14.355 1.00 90.12 99 GLN A N 1
ATOM 814 C CA . GLN A 1 99 ? 18.998 3.070 -14.385 1.00 90.12 99 GLN A CA 1
ATOM 815 C C . GLN A 1 99 ? 19.589 2.546 -15.703 1.00 90.12 99 GLN A C 1
ATOM 817 O O . GLN A 1 99 ? 20.410 3.231 -16.319 1.00 90.12 99 GLN A O 1
ATOM 822 N N . LYS A 1 100 ? 19.148 1.368 -16.168 1.00 87.38 100 LYS A N 1
ATOM 823 C CA . LYS A 1 100 ? 19.572 0.803 -17.461 1.00 87.38 100 LYS A CA 1
ATOM 824 C C . LYS A 1 100 ? 19.195 1.711 -18.632 1.00 87.38 100 LYS A C 1
ATOM 826 O O . LYS A 1 100 ? 20.017 1.929 -19.518 1.00 87.38 100 LYS A O 1
ATOM 831 N N . LEU A 1 101 ? 17.989 2.278 -18.622 1.00 85.38 101 LEU A N 1
ATOM 832 C CA . LEU A 1 101 ? 17.532 3.206 -19.659 1.00 85.38 101 LEU A CA 1
ATOM 833 C C . LEU A 1 101 ? 18.390 4.479 -19.702 1.00 85.38 101 LEU A C 1
ATOM 835 O O . LEU A 1 101 ? 18.791 4.919 -20.779 1.00 85.38 101 LEU A O 1
ATOM 839 N N . ASN A 1 102 ? 18.744 5.034 -18.542 1.00 81.00 102 ASN A N 1
ATOM 840 C CA . ASN A 1 102 ? 19.627 6.198 -18.455 1.00 81.00 102 ASN A CA 1
ATOM 841 C C . ASN A 1 102 ? 21.050 5.893 -18.949 1.00 81.00 102 ASN A C 1
ATOM 843 O O . ASN A 1 102 ? 21.625 6.693 -19.688 1.00 81.00 102 ASN A O 1
ATOM 847 N N . GLN A 1 103 ? 21.603 4.726 -18.608 1.00 83.44 103 GLN A N 1
ATOM 848 C CA . GLN A 1 103 ? 22.899 4.273 -19.129 1.00 83.44 103 GLN A CA 1
ATOM 849 C C . GLN A 1 103 ? 22.865 4.085 -20.652 1.00 83.44 103 GLN A C 1
ATOM 851 O O . GLN A 1 103 ? 23.781 4.527 -21.345 1.00 83.44 103 GLN A O 1
ATOM 856 N N . GLY A 1 104 ? 21.786 3.500 -21.183 1.00 80.00 104 GLY A N 1
ATOM 857 C CA . GLY A 1 104 ? 21.565 3.362 -22.623 1.00 80.00 104 GLY A CA 1
ATOM 858 C C . GLY A 1 104 ? 21.506 4.714 -23.339 1.00 80.00 104 GLY A C 1
ATOM 859 O O . GLY A 1 104 ? 22.172 4.892 -24.356 1.00 80.00 104 GLY A O 1
ATOM 860 N N . LYS A 1 105 ? 20.796 5.701 -22.773 1.00 78.56 105 LYS A N 1
ATOM 861 C CA . LYS A 1 105 ? 20.768 7.081 -23.295 1.00 78.56 105 LYS A CA 1
ATOM 862 C C . LYS A 1 105 ? 22.156 7.722 -23.314 1.00 78.56 105 LYS A C 1
ATOM 864 O O . LYS A 1 105 ? 22.537 8.316 -24.318 1.00 78.56 105 LYS A O 1
ATOM 869 N N . GLN A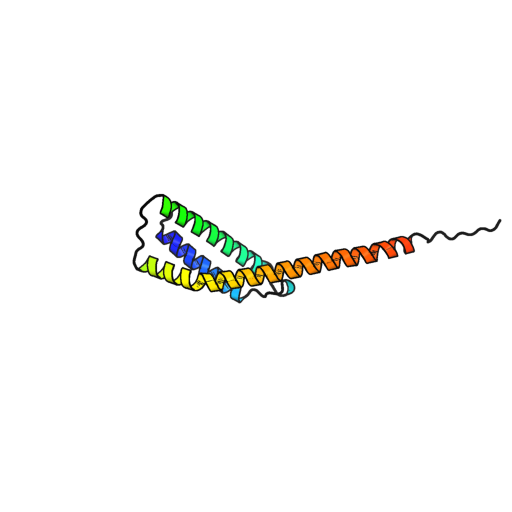 1 106 ? 22.929 7.579 -22.237 1.00 74.81 106 GLN A N 1
ATOM 870 C CA . GLN A 1 106 ? 24.300 8.096 -22.180 1.00 74.81 106 GLN A CA 1
ATOM 871 C C . GLN A 1 106 ? 25.207 7.422 -23.216 1.00 74.81 106 GLN A C 1
ATOM 873 O O . GLN A 1 106 ? 25.998 8.100 -23.867 1.00 74.81 106 GLN A O 1
ATOM 878 N N . ALA A 1 107 ? 25.087 6.104 -23.394 1.00 72.94 107 ALA A N 1
ATOM 879 C CA . ALA A 1 107 ? 25.827 5.373 -24.416 1.00 72.94 107 ALA A CA 1
ATOM 880 C C . ALA A 1 107 ? 25.439 5.838 -25.828 1.00 72.94 107 ALA A C 1
ATOM 882 O O . ALA A 1 107 ? 26.319 6.173 -26.613 1.00 72.94 107 ALA A O 1
ATOM 883 N N . ALA A 1 108 ? 24.144 5.951 -26.135 1.00 71.44 108 ALA A N 1
ATOM 884 C CA . ALA A 1 108 ? 23.661 6.456 -27.421 1.00 71.44 108 ALA A CA 1
ATOM 885 C C . ALA A 1 108 ? 24.179 7.874 -27.718 1.00 71.44 108 ALA A C 1
ATOM 887 O O . ALA A 1 108 ? 24.675 8.131 -28.813 1.00 71.44 108 ALA A O 1
ATOM 888 N N . HIS A 1 109 ? 24.162 8.768 -26.724 1.00 70.12 109 HIS A N 1
ATOM 889 C CA . HIS A 1 109 ? 24.731 10.110 -26.853 1.00 70.12 109 HIS A CA 1
ATOM 890 C C . HIS A 1 109 ? 26.247 10.074 -27.128 1.00 70.12 109 HIS A C 1
ATOM 892 O O . HIS A 1 109 ? 26.744 10.831 -27.959 1.00 70.12 109 HIS A O 1
ATOM 898 N N . LYS A 1 110 ? 26.994 9.155 -26.494 1.00 65.56 110 LYS A N 1
ATOM 899 C CA . LYS A 1 110 ? 28.426 8.941 -26.779 1.00 65.56 110 LYS A CA 1
ATOM 900 C C . LYS A 1 110 ? 28.697 8.438 -28.195 1.00 65.56 110 LYS A C 1
ATOM 902 O O . LYS A 1 110 ? 29.786 8.698 -28.681 1.00 65.56 110 LYS A O 1
ATOM 907 N N . TYR A 1 111 ? 27.761 7.743 -28.843 1.00 59.47 111 TYR A N 1
ATOM 908 C CA . TYR A 1 111 ? 27.894 7.340 -30.248 1.00 59.47 111 TYR A CA 1
ATOM 909 C C . TYR A 1 111 ? 27.466 8.449 -31.216 1.00 59.47 111 TYR A C 1
ATOM 911 O O . TYR A 1 111 ? 28.080 8.593 -32.264 1.00 59.47 111 TYR A O 1
ATOM 919 N N . GLN A 1 112 ? 26.485 9.288 -30.874 1.00 59.50 112 GLN A N 1
ATOM 920 C CA . GLN A 1 112 ? 26.093 10.422 -31.725 1.00 59.50 112 GLN A CA 1
ATOM 921 C C . GLN A 1 112 ? 27.207 11.469 -31.878 1.00 59.50 112 GLN A C 1
ATOM 923 O O . GLN A 1 112 ? 27.413 11.979 -32.973 1.00 59.50 112 GLN A O 1
ATOM 928 N N . GLN A 1 113 ? 27.955 11.762 -30.813 1.00 56.62 113 GLN A N 1
ATOM 929 C CA . GLN A 1 113 ? 29.028 12.768 -30.810 1.00 56.62 113 GLN A CA 1
ATOM 930 C C . GLN A 1 113 ? 30.194 12.487 -31.797 1.00 56.62 113 GLN A C 1
ATOM 932 O O . GLN A 1 113 ? 30.549 13.390 -32.553 1.00 56.62 113 GLN A O 1
ATOM 937 N N . PRO A 1 114 ? 30.784 11.275 -31.875 1.00 56.03 114 PRO A N 1
ATOM 938 C CA . PRO A 1 114 ? 31.868 10.984 -32.813 1.00 56.03 114 PRO A CA 1
ATOM 939 C C . PRO A 1 114 ? 31.412 10.952 -34.276 1.00 56.03 114 PRO A C 1
ATOM 941 O O . PRO A 1 114 ? 32.181 11.356 -35.139 1.00 56.03 114 PRO A O 1
ATOM 944 N N . TYR A 1 115 ? 30.173 10.547 -34.582 1.00 54.12 115 TYR A N 1
ATOM 945 C CA . TYR A 1 115 ? 29.658 10.618 -35.958 1.00 54.12 115 TYR A CA 1
ATOM 946 C C . TYR A 1 115 ? 29.176 12.022 -36.345 1.00 54.12 115 TYR A C 1
ATOM 948 O O . TYR A 1 115 ? 29.274 12.383 -37.513 1.00 54.12 115 TYR A O 1
ATOM 956 N N . ALA A 1 116 ? 28.722 12.844 -35.392 1.00 52.84 116 ALA A N 1
ATOM 957 C CA . ALA A 1 116 ? 28.382 14.244 -35.652 1.00 52.84 116 ALA A CA 1
ATOM 958 C C . ALA A 1 116 ? 29.596 15.054 -36.135 1.00 52.84 116 ALA A C 1
ATOM 960 O O . ALA A 1 116 ? 29.434 15.915 -36.987 1.00 52.84 116 ALA A O 1
ATOM 961 N N . ALA A 1 117 ? 30.807 14.737 -35.659 1.00 53.31 117 ALA A N 1
ATOM 962 C CA . ALA A 1 117 ? 32.051 15.342 -36.144 1.00 53.31 117 ALA A CA 1
ATOM 963 C C . ALA A 1 117 ? 32.524 14.791 -37.506 1.00 53.31 117 ALA A C 1
ATOM 965 O O . ALA A 1 117 ? 33.267 15.467 -38.208 1.00 53.31 117 ALA A O 1
ATOM 966 N N . ILE A 1 118 ? 32.092 13.584 -37.895 1.00 54.94 118 ILE A N 1
ATOM 967 C CA . ILE A 1 118 ? 32.459 12.956 -39.179 1.00 54.94 118 ILE A CA 1
ATOM 968 C C . ILE A 1 118 ? 31.605 13.503 -40.340 1.00 54.94 118 ILE A C 1
ATOM 970 O O . ILE A 1 118 ? 32.066 13.530 -41.477 1.00 54.94 118 ILE A O 1
ATOM 974 N N . TYR A 1 119 ? 30.387 13.992 -40.077 1.00 50.22 119 TYR A N 1
ATOM 975 C CA . TYR A 1 119 ? 29.501 14.553 -41.110 1.00 50.22 119 TYR A CA 1
ATOM 976 C C . TYR A 1 119 ? 29.711 16.052 -41.400 1.00 50.22 119 TYR A C 1
ATOM 978 O O . TYR A 1 119 ? 29.121 16.566 -42.350 1.00 50.22 119 TYR A O 1
ATOM 986 N N . THR A 1 120 ? 30.557 16.757 -40.641 1.00 49.22 120 THR A N 1
ATOM 987 C CA . THR A 1 120 ? 30.822 18.197 -40.846 1.00 49.22 120 THR A CA 1
ATOM 988 C C . THR A 1 120 ? 32.016 18.497 -41.755 1.00 49.22 120 THR A C 1
ATOM 990 O O . THR A 1 120 ? 32.283 19.667 -42.013 1.00 49.22 120 THR A O 1
ATOM 993 N N . ASP A 1 121 ? 32.714 17.482 -42.276 1.00 47.44 121 ASP A N 1
ATOM 994 C CA . ASP A 1 121 ? 33.881 17.669 -43.157 1.00 47.44 121 ASP A CA 1
ATOM 995 C C . ASP A 1 121 ? 33.544 17.474 -44.649 1.00 47.44 121 ASP A C 1
ATOM 997 O O . ASP A 1 121 ? 34.343 17.018 -45.462 1.00 47.44 121 ASP A O 1
ATOM 1001 N N . GLY A 1 122 ? 32.316 17.835 -45.035 1.00 52.53 122 GLY A N 1
ATOM 1002 C CA . GLY A 1 122 ? 31.870 17.896 -46.430 1.00 52.53 122 GLY A CA 1
ATOM 1003 C C . GLY A 1 122 ? 32.403 19.107 -47.208 1.00 52.53 122 GLY A C 1
ATOM 1004 O O . GLY A 1 122 ? 31.815 19.473 -48.225 1.00 52.53 122 GLY A O 1
ATOM 1005 N N . THR A 1 123 ? 33.481 19.757 -46.752 1.00 52.69 123 THR A N 1
ATOM 1006 C CA . THR A 1 123 ? 34.097 20.864 -47.496 1.00 52.69 123 THR A CA 1
ATOM 1007 C C . THR A 1 123 ? 35.163 20.301 -48.426 1.00 52.69 123 THR A C 1
ATOM 1009 O O . THR A 1 123 ? 36.313 20.089 -48.057 1.00 52.69 123 THR A O 1
ATOM 1012 N N . TYR A 1 124 ? 34.743 20.050 -49.661 1.00 52.94 124 TYR A N 1
ATOM 1013 C CA . TYR A 1 124 ? 35.589 19.715 -50.798 1.00 52.94 124 TYR A CA 1
ATOM 1014 C C . TYR A 1 124 ? 36.698 20.774 -50.955 1.00 52.94 124 TYR A C 1
ATOM 1016 O O . TYR A 1 124 ? 36.447 21.890 -51.411 1.00 52.94 124 TYR A O 1
ATOM 1024 N N . ILE A 1 125 ? 37.928 20.451 -50.547 1.00 51.94 125 ILE A N 1
ATOM 1025 C CA . ILE A 1 125 ? 39.103 21.282 -50.829 1.00 51.94 125 ILE A CA 1
ATOM 1026 C C . ILE A 1 125 ? 39.532 21.001 -52.272 1.00 51.94 125 ILE A C 1
ATOM 1028 O O . ILE A 1 125 ? 40.296 20.072 -52.530 1.00 51.94 125 ILE A O 1
ATOM 1032 N N . ASP A 1 126 ? 39.070 21.824 -53.214 1.00 54.00 126 ASP A N 1
ATOM 1033 C CA . ASP A 1 126 ? 39.747 21.977 -54.504 1.00 54.00 126 ASP A CA 1
ATOM 1034 C C . ASP A 1 126 ? 40.812 23.073 -54.368 1.00 54.00 126 ASP A C 1
ATOM 1036 O O . ASP A 1 126 ? 40.512 24.266 -54.300 1.00 54.00 126 ASP A O 1
ATOM 1040 N N . LYS A 1 127 ? 42.081 22.665 -54.280 1.00 52.12 127 LYS A N 1
ATOM 1041 C CA . LYS A 1 127 ? 43.225 23.564 -54.463 1.00 52.12 127 LYS A CA 1
ATOM 1042 C C . LYS A 1 127 ? 43.825 23.330 -55.842 1.00 52.12 127 LYS A C 1
ATOM 1044 O O . LYS A 1 127 ? 44.837 22.638 -55.969 1.00 52.12 127 LYS A O 1
ATOM 1049 N N . ARG A 1 128 ? 43.236 23.954 -56.862 1.00 47.16 128 ARG A N 1
ATOM 1050 C CA . ARG A 1 128 ? 43.879 24.182 -58.163 1.00 47.16 128 ARG A CA 1
ATOM 1051 C C . ARG A 1 128 ? 43.537 25.557 -58.746 1.00 47.16 128 ARG A C 1
ATOM 1053 O O . ARG A 1 128 ? 42.653 25.665 -59.589 1.00 47.16 128 ARG A O 1
ATOM 1060 N N . LYS A 1 129 ? 44.307 26.574 -58.354 1.00 43.47 129 LYS A N 1
ATOM 1061 C CA . LYS A 1 129 ? 45.153 27.440 -59.209 1.00 43.47 129 LYS A CA 1
ATOM 1062 C C . LYS A 1 129 ? 45.573 28.693 -58.454 1.00 43.47 129 LYS A C 1
ATOM 1064 O O . LYS A 1 129 ? 44.700 29.310 -57.813 1.00 43.47 129 LYS A O 1
#

Sequence (129 aa):
METHRELLQRLYAETCRIREQLARVHEDMNRNDPAVVEQLQAAVEARGHTIAKLQNLQQEGSLAWTGEEKELLARLREWEPELNERLRSLYTAFARQLQKLNQGKQAAHKYQQPYAAIYTDGTYIDKRK

Organism: Caldalkalibacillus thermarum (strain TA2.A1) (NCBI:txid986075)

Radius of gyration: 26.56 Å; chains: 1; bounding box: 61×38×84 Å

Secondary structure (DSSP, 8-state):
---HHHHHHHHHHHHHHHHHHHHH--SSGGGS-HHHHHHHHHHHHHHHHHHHHHHHHHHHS-----HHHHHHHHHHHHHHHHHHHHHHHHHHHHHHHHHHHHHHHHHHHHHHHHHHHHTT---------

pLDDT: mean 84.47, std 14.81, range [43.47, 96.56]